Protein AF-A0A349MCW2-F1 (afdb_monomer)

Foldseek 3Di:
DLVVQLVCLCPVQHPPQSVLLLCVLVVNDDQDDDPPDDHDDPVSSVSSNVSVVPDPDDDD

Nearest PDB structures (foldseek):
  2vc6-assembly1_A  TM=9.398E-01  e=5.581E-03  Sinorhizobium meliloti
  2rfg-assembly1_D  TM=9.506E-01  e=9.810E-03  Hahella chejuensis
  2yxg-assembly1_D  TM=8.990E-01  e=1.724E-02  Methanocaldococcus jannaschii DSM 2661
  3qze-assembly2_D  TM=9.151E-01  e=1.836E-02  Pseudomonas aeruginosa
  7kx1-assembly1_D  TM=8.535E-01  e=1.429E-02  Campylobacter jejuni subsp. jejuni NCTC 11168 = ATCC 700819

Mean predicted aligned error: 2.81 Å

Structure (mmCIF, N/CA/C/O backbone):
data_AF-A0A349MCW2-F1
#
_entry.id   AF-A0A349MCW2-F1
#
loop_
_atom_site.group_PDB
_atom_site.id
_atom_site.type_symbol
_atom_site.label_atom_id
_atom_site.label_alt_id
_atom_site.label_comp_id
_atom_site.label_asym_id
_atom_site.label_entity_id
_atom_site.label_seq_id
_atom_site.pdbx_PDB_ins_code
_atom_site.Cartn_x
_atom_site.Cartn_y
_atom_site.Cartn_z
_atom_site.occupancy
_atom_site.B_iso_or_equiv
_atom_site.auth_seq_id
_atom_site.auth_comp_id
_atom_site.auth_asym_id
_atom_site.auth_atom_id
_atom_site.pdbx_PDB_model_num
ATOM 1 N N . ALA A 1 1 ? 13.208 4.221 -11.644 1.00 83.31 1 ALA A N 1
ATOM 2 C CA . ALA A 1 1 ? 12.244 5.294 -11.305 1.00 83.31 1 ALA A CA 1
ATOM 3 C C . ALA A 1 1 ? 11.000 4.743 -10.603 1.00 83.31 1 ALA A C 1
ATOM 5 O O . ALA A 1 1 ? 10.725 5.176 -9.493 1.00 83.31 1 ALA A O 1
ATOM 6 N N . VAL A 1 2 ? 10.313 3.747 -11.184 1.00 90.62 2 VAL A N 1
ATOM 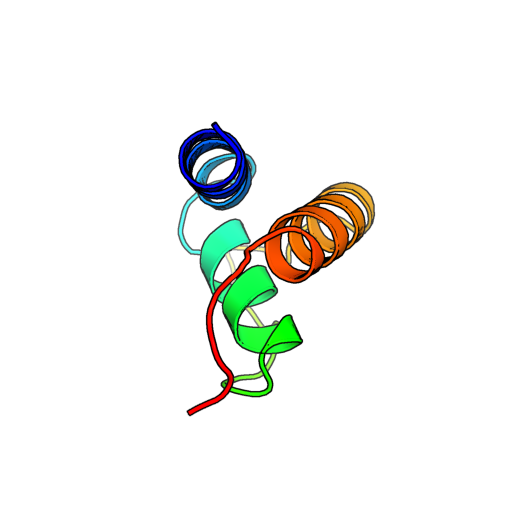7 C CA . VAL A 1 2 ? 9.064 3.164 -10.642 1.00 90.62 2 VAL A CA 1
ATOM 8 C C . VAL A 1 2 ? 9.211 2.621 -9.216 1.00 90.62 2 VAL A C 1
ATOM 10 O O . VAL A 1 2 ? 8.414 2.975 -8.354 1.00 90.62 2 VAL A O 1
ATOM 13 N N . LEU A 1 3 ? 10.274 1.854 -8.928 1.00 93.50 3 LEU A N 1
ATOM 14 C CA . LEU A 1 3 ? 10.521 1.329 -7.577 1.00 93.50 3 LEU A CA 1
ATOM 15 C C . LEU A 1 3 ? 10.592 2.441 -6.519 1.00 93.50 3 LEU A C 1
ATOM 17 O O . LEU A 1 3 ? 10.002 2.312 -5.454 1.00 93.50 3 LEU A O 1
ATOM 21 N N . LYS A 1 4 ? 11.259 3.560 -6.826 1.00 95.75 4 LYS A N 1
ATOM 22 C CA . LYS A 1 4 ? 11.353 4.704 -5.907 1.00 95.75 4 LYS A CA 1
ATOM 23 C C . LYS A 1 4 ? 9.975 5.320 -5.647 1.00 95.75 4 LYS A C 1
ATOM 25 O O . LYS A 1 4 ? 9.670 5.642 -4.505 1.00 95.75 4 LYS A O 1
ATOM 30 N N . SER A 1 5 ? 9.132 5.427 -6.677 1.00 95.50 5 SER A N 1
ATOM 31 C CA . SER A 1 5 ? 7.747 5.890 -6.533 1.00 95.50 5 SER A CA 1
ATOM 32 C C . SER A 1 5 ? 6.921 4.951 -5.654 1.00 95.50 5 SER A C 1
ATOM 34 O O . SER A 1 5 ? 6.236 5.421 -4.750 1.00 95.50 5 SER A O 1
ATOM 36 N N . LEU A 1 6 ? 7.027 3.632 -5.858 1.00 97.00 6 LEU A N 1
ATOM 37 C CA . LEU A 1 6 ? 6.357 2.649 -5.005 1.00 97.00 6 LEU A CA 1
ATOM 38 C C . LEU A 1 6 ? 6.841 2.746 -3.552 1.00 97.00 6 LEU A C 1
ATOM 40 O O . LEU A 1 6 ? 6.019 2.759 -2.639 1.00 97.00 6 LEU A O 1
ATOM 44 N N . MET A 1 7 ? 8.154 2.884 -3.336 1.00 97.00 7 MET A N 1
ATOM 45 C CA . MET A 1 7 ? 8.723 3.093 -2.003 1.00 97.00 7 MET A CA 1
ATOM 46 C C . MET A 1 7 ? 8.133 4.338 -1.335 1.00 97.00 7 MET A C 1
ATOM 48 O O . MET A 1 7 ? 7.741 4.271 -0.179 1.00 97.00 7 MET A O 1
ATOM 52 N N . SER A 1 8 ? 7.997 5.459 -2.046 1.00 97.81 8 SER A N 1
ATOM 53 C CA . SER A 1 8 ? 7.344 6.649 -1.485 1.00 97.81 8 SER A CA 1
ATOM 54 C C . SER A 1 8 ? 5.868 6.410 -1.150 1.00 97.81 8 SER A C 1
ATOM 56 O O . SER A 1 8 ? 5.403 6.862 -0.105 1.00 97.81 8 SER A O 1
ATOM 58 N N . LEU A 1 9 ? 5.134 5.677 -1.993 1.00 98.19 9 LEU A N 1
ATOM 59 C CA . LEU A 1 9 ? 3.722 5.371 -1.754 1.00 98.19 9 LEU A CA 1
ATOM 60 C C . LEU A 1 9 ? 3.512 4.503 -0.506 1.00 98.19 9 LEU A C 1
ATOM 62 O O . LEU A 1 9 ? 2.606 4.788 0.274 1.00 98.19 9 LEU A O 1
ATOM 66 N N . VAL A 1 10 ? 4.348 3.486 -0.264 1.00 98.19 10 VAL A N 1
ATOM 67 C CA . VAL A 1 10 ? 4.155 2.587 0.894 1.00 98.19 10 VAL A CA 1
ATOM 68 C C . VAL A 1 10 ? 4.353 3.274 2.254 1.00 98.19 10 VAL A C 1
ATOM 70 O O . VAL A 1 10 ? 3.902 2.734 3.264 1.00 98.19 10 VAL A O 1
ATOM 73 N N . PHE A 1 11 ? 4.958 4.467 2.290 1.00 97.88 11 PHE A N 1
ATOM 74 C CA . PHE A 1 11 ? 5.109 5.288 3.499 1.00 97.88 11 PHE A CA 1
ATOM 75 C C . PHE A 1 11 ? 4.136 6.478 3.577 1.00 97.88 11 PHE A C 1
ATOM 77 O O . PHE A 1 11 ? 4.146 7.186 4.582 1.00 97.88 11 PHE A O 1
ATOM 84 N N . LEU A 1 12 ? 3.287 6.703 2.563 1.00 98.00 12 LEU A N 1
ATOM 85 C CA . LEU A 1 12 ? 2.475 7.923 2.445 1.00 98.00 12 LEU A CA 1
ATOM 86 C C . LEU A 1 12 ? 1.478 8.120 3.601 1.00 98.00 12 LEU A C 1
ATOM 88 O O . LEU A 1 12 ? 1.273 9.244 4.044 1.00 98.00 12 LEU A O 1
ATOM 92 N N . GLU A 1 13 ? 0.874 7.038 4.095 1.00 97.50 13 GLU A N 1
ATOM 93 C CA . GLU A 1 13 ? -0.128 7.055 5.178 1.00 97.50 13 GLU A CA 1
ATOM 94 C C . GLU A 1 13 ? 0.376 6.350 6.452 1.00 97.50 13 GLU A C 1
ATOM 96 O O . GLU A 1 13 ? -0.401 5.843 7.263 1.00 97.50 13 GLU A O 1
ATOM 101 N N . GLY A 1 14 ? 1.700 6.300 6.625 1.00 94.12 14 GLY A N 1
ATOM 102 C CA . GLY A 1 14 ? 2.352 5.642 7.755 1.00 94.12 14 GLY A CA 1
ATOM 103 C C . GLY A 1 14 ? 2.541 4.130 7.578 1.00 94.12 14 GLY A C 1
ATOM 104 O O . GLY A 1 14 ? 1.893 3.462 6.773 1.00 94.12 14 GLY A O 1
ATOM 105 N N . ASN A 1 15 ? 3.480 3.576 8.342 1.00 96.00 15 ASN A N 1
ATOM 106 C CA . ASN A 1 15 ? 3.763 2.141 8.380 1.00 96.00 15 ASN A CA 1
ATOM 107 C C . ASN A 1 15 ? 2.881 1.474 9.454 1.00 96.00 15 ASN A C 1
ATOM 109 O O . ASN A 1 15 ? 2.815 2.014 10.561 1.00 96.00 15 ASN A O 1
ATOM 113 N N . PRO A 1 16 ? 2.223 0.322 9.197 1.00 97.00 16 PRO A N 1
ATOM 114 C CA . PRO A 1 16 ? 2.255 -0.547 8.013 1.00 97.00 16 PRO A CA 1
ATOM 115 C C . PRO A 1 16 ? 1.148 -0.314 6.977 1.00 97.00 16 PRO A C 1
ATOM 117 O O . PRO A 1 16 ? 0.934 -1.175 6.122 1.00 97.00 16 PRO A O 1
ATOM 120 N N . THR A 1 17 ? 0.455 0.823 7.023 1.00 97.69 17 THR A N 1
ATOM 121 C CA . THR A 1 17 ? -0.707 1.131 6.177 1.00 97.69 17 THR A CA 1
ATOM 122 C C . THR A 1 17 ? -0.454 0.884 4.689 1.00 97.69 17 THR A C 1
ATOM 124 O O . THR A 1 17 ? -1.152 0.078 4.070 1.00 97.69 17 THR A O 1
ATOM 127 N N . GLY A 1 18 ? 0.576 1.516 4.120 1.00 98.00 18 GLY A N 1
ATOM 128 C CA . GLY A 1 18 ? 0.854 1.423 2.685 1.00 98.00 18 GLY A CA 1
ATOM 129 C C . GLY A 1 18 ? 1.405 0.063 2.248 1.00 98.00 18 GLY A C 1
ATOM 130 O O . GLY A 1 18 ? 0.938 -0.505 1.261 1.00 98.00 18 GLY A O 1
ATOM 131 N N . ILE A 1 19 ? 2.360 -0.508 2.993 1.00 98.06 19 ILE A N 1
ATOM 132 C CA . ILE A 1 19 ? 2.947 -1.807 2.623 1.00 98.06 19 ILE A CA 1
ATOM 133 C C . ILE A 1 19 ? 1.929 -2.949 2.718 1.00 98.06 19 ILE A C 1
ATOM 135 O O . ILE A 1 19 ? 1.909 -3.823 1.853 1.00 98.06 19 ILE A O 1
ATOM 139 N N . LYS A 1 20 ? 1.025 -2.932 3.706 1.00 98.19 20 LYS A N 1
ATOM 140 C CA . LYS A 1 20 ? -0.005 -3.969 3.826 1.00 98.19 20 LYS A CA 1
ATOM 141 C C . LYS A 1 20 ? -1.052 -3.876 2.716 1.00 98.19 20 LYS A C 1
ATOM 143 O O . LYS A 1 20 ? -1.499 -4.912 2.232 1.00 98.19 20 LYS A O 1
ATOM 148 N N . ALA A 1 21 ? -1.398 -2.665 2.273 1.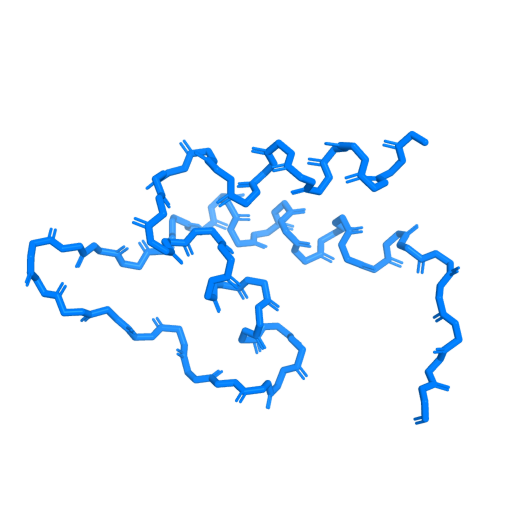00 98.12 21 ALA A N 1
ATOM 149 C CA . ALA A 1 21 ? -2.248 -2.473 1.099 1.00 98.12 21 ALA A CA 1
ATOM 150 C C . ALA A 1 21 ? -1.583 -3.035 -0.171 1.00 98.12 21 ALA A C 1
ATOM 152 O O . ALA A 1 21 ? -2.206 -3.801 -0.904 1.00 98.12 21 ALA A O 1
ATOM 153 N N . ALA A 1 22 ? -0.290 -2.761 -0.378 1.00 97.56 22 ALA A N 1
ATOM 154 C CA . ALA A 1 22 ? 0.477 -3.336 -1.485 1.00 97.56 22 ALA A CA 1
ATOM 155 C C . ALA A 1 22 ? 0.505 -4.877 -1.444 1.00 97.56 22 ALA A C 1
ATOM 157 O O . ALA A 1 22 ? 0.215 -5.531 -2.443 1.00 97.56 22 ALA A O 1
ATOM 158 N N . MET A 1 23 ? 0.783 -5.470 -0.278 1.00 97.69 23 MET A N 1
ATOM 159 C CA . MET A 1 23 ? 0.763 -6.927 -0.090 1.00 97.69 23 MET A CA 1
ATOM 160 C C . MET A 1 23 ? -0.624 -7.535 -0.332 1.00 97.69 23 MET A C 1
ATOM 162 O O . MET A 1 23 ? -0.723 -8.647 -0.849 1.00 97.69 23 MET A O 1
ATOM 166 N N . SER A 1 24 ? -1.691 -6.813 0.016 1.00 97.62 24 SER A N 1
ATOM 167 C CA . SER A 1 24 ? -3.062 -7.250 -0.244 1.00 97.62 24 SER A CA 1
ATOM 168 C C . SER A 1 24 ? -3.386 -7.278 -1.737 1.00 97.62 24 SER A C 1
ATOM 170 O O . SER A 1 24 ? -4.030 -8.226 -2.178 1.00 97.62 24 SER A O 1
ATOM 172 N N . HIS A 1 25 ? -2.909 -6.308 -2.527 1.00 96.25 25 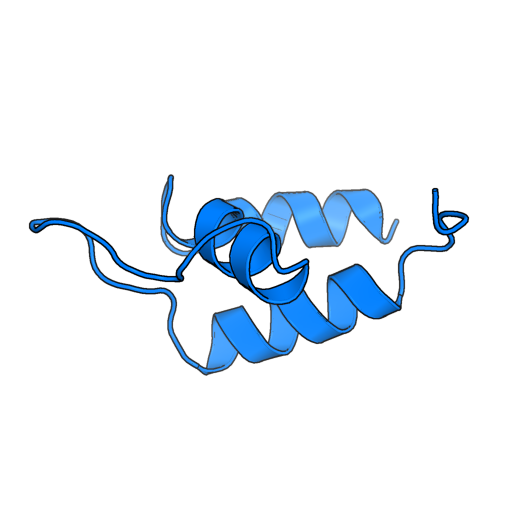HIS A N 1
ATOM 173 C CA . HIS A 1 25 ? -3.044 -6.344 -3.992 1.00 96.25 25 HIS A CA 1
ATOM 174 C C . HIS A 1 25 ? -2.304 -7.527 -4.627 1.00 96.25 25 HIS A C 1
ATOM 176 O O . HIS A 1 25 ? -2.746 -8.051 -5.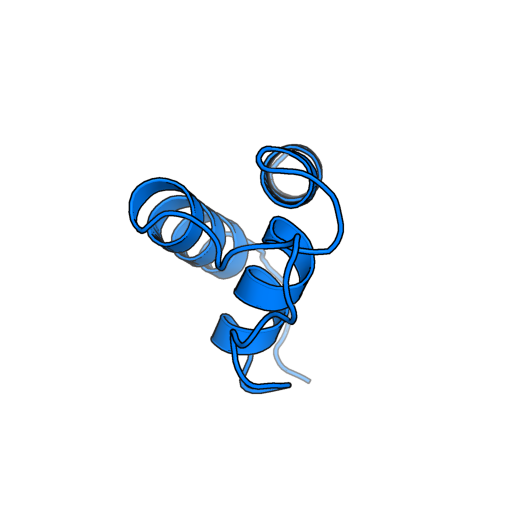643 1.00 96.25 25 HIS A O 1
ATOM 182 N N . LEU A 1 26 ? -1.212 -7.975 -4.004 1.00 94.88 26 LEU A N 1
ATOM 183 C CA . LEU A 1 26 ? -0.461 -9.164 -4.412 1.00 94.88 26 LEU A CA 1
ATOM 184 C C . LEU A 1 26 ? -1.082 -10.482 -3.910 1.00 94.88 26 LEU A C 1
ATOM 186 O O . LEU A 1 26 ? -0.505 -11.544 -4.120 1.00 94.88 26 LEU A O 1
ATOM 190 N N . GLY A 1 27 ? -2.224 -10.436 -3.214 1.00 95.81 27 GLY A N 1
ATOM 191 C CA . GLY A 1 27 ? -2.894 -11.627 -2.683 1.00 95.81 27 GLY A CA 1
ATOM 192 C C . GLY A 1 27 ? -2.190 -12.281 -1.488 1.00 95.81 27 GLY A C 1
ATOM 193 O O . GLY A 1 27 ? -2.520 -13.408 -1.131 1.00 95.81 27 GLY A O 1
ATOM 194 N N . LEU A 1 28 ? -1.233 -11.598 -0.851 1.00 96.88 28 LEU A N 1
ATOM 195 C CA . LEU A 1 28 ? -0.411 -12.171 0.224 1.00 96.88 28 LEU A CA 1
ATOM 196 C C . LEU A 1 28 ? -1.068 -12.079 1.607 1.00 96.88 28 LEU A C 1
ATOM 198 O O . LEU A 1 28 ? -0.765 -12.872 2.497 1.00 96.88 28 LEU A O 1
ATOM 202 N N . CYS A 1 29 ? -1.928 -11.085 1.829 1.00 96.75 29 CYS A N 1
ATOM 203 C CA . CYS A 1 29 ? -2.651 -10.910 3.087 1.00 96.75 29 CYS A CA 1
ATOM 204 C C . CYS A 1 29 ? -3.930 -10.082 2.891 1.00 96.75 29 CYS A C 1
ATOM 206 O O . CYS A 1 29 ? -4.181 -9.551 1.814 1.00 96.75 29 CYS A O 1
ATOM 208 N N . LYS A 1 30 ? -4.746 -9.954 3.944 1.00 95.12 30 LYS A N 1
ATOM 209 C CA . LYS A 1 30 ? -5.891 -9.031 3.962 1.00 95.12 30 LYS A CA 1
ATOM 210 C C . LYS A 1 30 ? -5.445 -7.609 4.309 1.00 95.12 30 LYS A C 1
ATOM 212 O O . LYS A 1 30 ? -4.611 -7.432 5.201 1.00 95.12 30 LYS A O 1
ATOM 217 N N . CYS A 1 31 ? -6.078 -6.595 3.715 1.00 93.81 31 CYS A N 1
ATOM 218 C CA . CYS A 1 31 ? -5.875 -5.176 4.046 1.00 93.81 31 CYS A CA 1
ATOM 219 C C . CYS A 1 31 ? -6.596 -4.743 5.347 1.00 93.81 31 CYS A C 1
ATOM 221 O O . CYS A 1 31 ? -7.317 -3.744 5.389 1.00 93.81 31 CYS A O 1
ATOM 223 N N . GLU A 1 32 ? -6.406 -5.509 6.422 1.00 94.69 32 GLU A N 1
ATOM 224 C CA . GLU A 1 32 ? -7.005 -5.272 7.741 1.00 94.69 32 GLU A CA 1
ATOM 225 C C . GLU A 1 32 ? -5.965 -4.729 8.729 1.00 94.69 32 GLU A C 1
ATOM 227 O O . GLU A 1 32 ? -4.858 -5.272 8.857 1.00 94.69 32 GLU A O 1
ATOM 232 N N . MET A 1 33 ? -6.338 -3.679 9.461 1.00 95.75 33 MET A N 1
ATOM 233 C CA . MET A 1 33 ? -5.514 -3.048 10.493 1.00 95.75 33 MET A CA 1
ATOM 234 C C . MET A 1 33 ? -6.151 -3.186 11.869 1.00 95.75 33 MET A C 1
ATOM 236 O O . MET A 1 33 ? -7.362 -3.354 12.001 1.00 95.75 33 MET A O 1
ATOM 240 N N . ARG A 1 34 ? -5.313 -3.105 12.904 1.00 96.56 34 ARG A N 1
ATOM 241 C CA . ARG A 1 34 ? -5.770 -2.945 14.284 1.00 96.56 34 ARG A CA 1
ATOM 242 C C . ARG A 1 34 ? -5.613 -1.487 14.671 1.00 96.56 34 ARG A C 1
ATOM 244 O O . ARG A 1 34 ? -4.577 -0.888 14.385 1.00 96.56 34 ARG A O 1
ATOM 251 N N . LEU A 1 35 ? -6.611 -0.958 15.368 1.00 96.00 35 LEU A N 1
ATOM 252 C CA . LEU A 1 35 ? -6.526 0.376 15.944 1.00 96.00 35 LEU A CA 1
ATOM 253 C C . LEU A 1 35 ? -5.262 0.503 16.824 1.00 96.00 35 LEU A C 1
ATOM 255 O O . LEU A 1 35 ? -4.868 -0.480 17.459 1.00 96.00 35 LEU A O 1
ATOM 259 N N . PRO A 1 36 ? -4.602 1.676 16.838 1.00 94.81 36 PRO A N 1
ATOM 260 C CA . PRO A 1 36 ? -5.063 2.957 16.283 1.00 94.81 36 PRO A CA 1
ATOM 261 C C . PRO A 1 36 ? -4.850 3.125 14.768 1.00 94.81 36 PRO A C 1
ATOM 263 O O . PRO A 1 36 ? -5.214 4.156 14.213 1.00 94.81 36 PRO A O 1
ATOM 266 N N . LEU A 1 37 ? -4.267 2.134 14.090 1.00 96.31 37 LEU A N 1
ATOM 267 C CA . LEU A 1 37 ? -4.016 2.189 12.653 1.00 96.31 37 LEU A CA 1
ATOM 268 C C . LEU A 1 37 ? -5.295 1.911 11.861 1.00 96.31 37 LEU A C 1
ATOM 270 O O . LEU A 1 37 ? -6.114 1.070 12.239 1.00 96.31 37 LEU A O 1
ATOM 274 N N . VAL A 1 38 ? -5.425 2.587 10.725 1.00 95.31 38 VAL A N 1
ATOM 275 C CA . VAL A 1 38 ? -6.553 2.455 9.799 1.00 95.31 38 VAL A CA 1
ATOM 276 C C . VAL A 1 38 ? -6.065 1.957 8.444 1.00 95.31 38 VAL A C 1
ATOM 278 O O . VAL A 1 38 ? -4.893 2.110 8.101 1.00 95.31 38 VAL A O 1
ATOM 281 N N . SER A 1 39 ? -6.947 1.312 7.684 1.00 96.69 39 SER A N 1
ATOM 282 C CA . SER A 1 39 ? -6.621 0.853 6.332 1.00 96.69 39 SER A CA 1
ATOM 283 C C . SER A 1 39 ? -6.304 2.030 5.409 1.00 96.69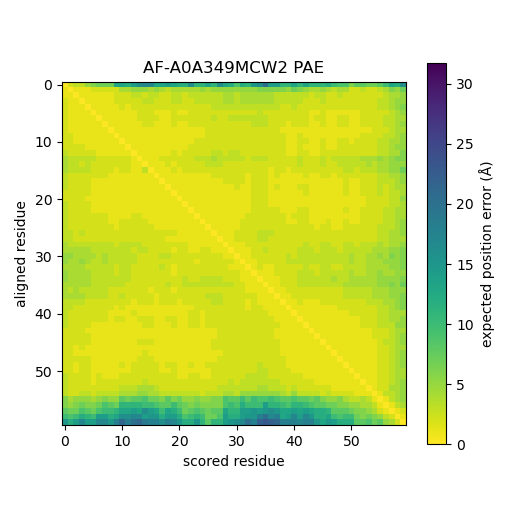 39 SER A C 1
ATOM 285 O O . SER A 1 39 ? -6.829 3.128 5.593 1.00 96.69 39 SER A O 1
ATOM 287 N N . ALA A 1 40 ? -5.466 1.775 4.400 1.00 97.69 40 ALA A N 1
ATOM 288 C CA . ALA A 1 40 ? -5.075 2.784 3.423 1.00 97.69 40 ALA A CA 1
ATOM 289 C C . ALA A 1 40 ? -6.300 3.396 2.736 1.00 97.69 40 ALA A C 1
ATOM 291 O O . ALA A 1 40 ? -7.246 2.676 2.386 1.00 97.69 40 ALA A O 1
ATOM 292 N N . SER A 1 41 ? -6.266 4.704 2.492 1.00 97.94 41 SER A N 1
ATOM 293 C CA . SER A 1 41 ? -7.318 5.389 1.748 1.00 97.94 41 SER A CA 1
ATOM 294 C C . SER A 1 41 ? -7.493 4.775 0.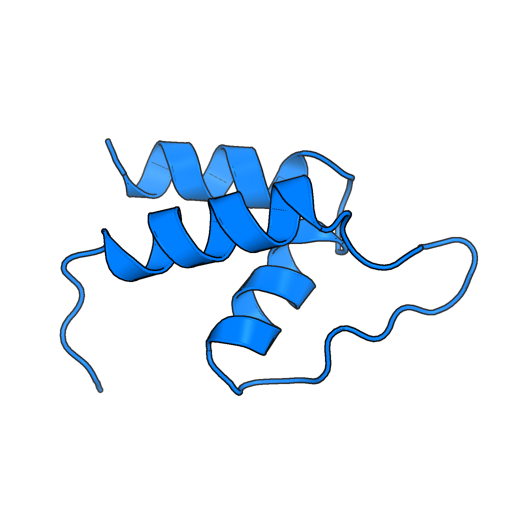357 1.00 97.94 41 SER A C 1
ATOM 296 O O . SER A 1 41 ? -6.546 4.250 -0.239 1.00 97.94 41 SER A O 1
ATOM 298 N N . LYS A 1 42 ? -8.701 4.883 -0.209 1.00 97.94 42 LYS A N 1
ATOM 299 C CA . LYS A 1 42 ? -8.963 4.415 -1.580 1.00 97.94 42 LYS A CA 1
ATOM 300 C C . LYS A 1 42 ? -7.975 5.030 -2.582 1.00 97.94 42 LYS A C 1
ATOM 302 O O . LYS A 1 42 ? -7.470 4.337 -3.455 1.00 97.94 42 LYS A O 1
ATOM 307 N N . ALA A 1 43 ? -7.649 6.312 -2.411 1.00 98.38 43 ALA A N 1
ATOM 308 C CA . ALA A 1 43 ? -6.702 7.013 -3.270 1.00 98.38 43 ALA A CA 1
ATOM 309 C C . ALA A 1 43 ? -5.278 6.433 -3.191 1.00 98.38 43 ALA A C 1
ATOM 311 O O . ALA A 1 43 ? -4.599 6.355 -4.216 1.00 98.38 43 ALA A O 1
ATOM 312 N N . LEU A 1 44 ? -4.808 6.027 -2.004 1.00 98.06 44 LEU A N 1
ATOM 313 C CA . LEU A 1 44 ? -3.514 5.357 -1.867 1.00 98.06 44 LEU A CA 1
ATOM 314 C C . LEU A 1 44 ? -3.556 3.935 -2.443 1.00 98.06 44 LEU A C 1
ATOM 316 O O . LEU A 1 44 ? -2.621 3.554 -3.143 1.00 98.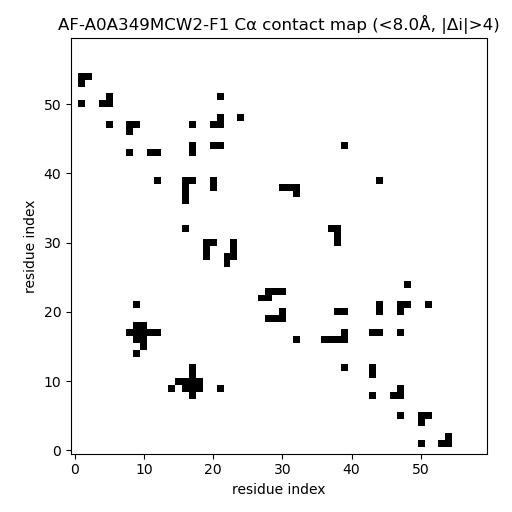06 44 LEU A O 1
ATOM 320 N N . GLN A 1 45 ? -4.636 3.181 -2.220 1.00 98.12 45 GLN A N 1
ATOM 321 C CA . GLN A 1 45 ? -4.807 1.844 -2.808 1.00 98.12 45 GLN A CA 1
ATOM 322 C C . GLN A 1 45 ? -4.745 1.884 -4.344 1.00 98.12 45 GLN A C 1
ATOM 324 O O . GLN A 1 45 ? -3.952 1.161 -4.944 1.00 98.12 45 GLN A O 1
ATOM 329 N N . ASP A 1 46 ? -5.480 2.802 -4.980 1.00 98.25 46 ASP A N 1
ATOM 330 C CA . ASP A 1 46 ? -5.488 2.956 -6.442 1.00 98.25 46 ASP A CA 1
ATOM 331 C C . ASP A 1 46 ? -4.076 3.288 -6.986 1.00 98.25 46 ASP A C 1
ATOM 333 O O . ASP A 1 46 ? -3.628 2.719 -7.987 1.00 98.25 46 ASP A O 1
ATOM 337 N N . LYS A 1 47 ? -3.323 4.161 -6.293 1.00 98.12 47 LYS A N 1
ATOM 338 C CA . LYS A 1 47 ? -1.931 4.500 -6.650 1.00 98.12 47 LYS A CA 1
ATOM 339 C C . LYS A 1 47 ? -0.975 3.322 -6.477 1.00 98.12 47 LYS A C 1
ATOM 341 O O . LYS A 1 47 ? -0.100 3.128 -7.320 1.00 98.12 47 LYS A O 1
ATOM 346 N N . LEU A 1 48 ? -1.113 2.563 -5.389 1.00 97.88 48 LEU A N 1
ATOM 347 C CA . LEU A 1 48 ? -0.292 1.381 -5.125 1.00 97.88 48 LEU A CA 1
ATOM 348 C C . LEU A 1 48 ? -0.524 0.314 -6.192 1.00 97.88 48 LEU A C 1
ATOM 350 O O . LEU A 1 48 ? 0.450 -0.196 -6.738 1.00 97.88 48 LEU A O 1
ATOM 354 N N . TYR A 1 49 ? -1.781 0.032 -6.541 1.00 97.00 49 TYR A N 1
ATOM 355 C CA . TYR A 1 49 ? -2.120 -0.919 -7.597 1.00 97.00 49 TYR A CA 1
ATOM 356 C C . TYR A 1 49 ? -1.475 -0.539 -8.937 1.00 97.00 49 TYR A C 1
ATOM 358 O O . TYR A 1 49 ? -0.775 -1.354 -9.537 1.00 97.00 49 TYR A O 1
ATOM 366 N N . ALA A 1 50 ? -1.627 0.719 -9.365 1.00 96.62 50 ALA A N 1
ATOM 367 C CA . ALA A 1 50 ? -1.018 1.208 -10.601 1.00 96.62 50 ALA A CA 1
ATOM 368 C C . ALA A 1 50 ? 0.521 1.139 -10.570 1.00 96.62 50 ALA A C 1
ATOM 370 O O . ALA A 1 50 ? 1.145 0.737 -11.551 1.00 96.62 50 ALA A O 1
ATOM 371 N N . ALA A 1 51 ? 1.146 1.497 -9.442 1.00 96.50 51 ALA A N 1
ATOM 372 C CA . ALA A 1 51 ? 2.599 1.448 -9.291 1.00 96.50 51 ALA A CA 1
ATOM 373 C C . ALA A 1 51 ? 3.147 0.014 -9.304 1.00 96.50 51 ALA A C 1
ATOM 375 O O . ALA A 1 51 ? 4.211 -0.212 -9.874 1.00 96.50 51 ALA A O 1
ATOM 376 N N . ILE A 1 52 ? 2.428 -0.940 -8.703 1.00 95.56 52 ILE A N 1
ATOM 377 C CA . ILE A 1 52 ? 2.774 -2.367 -8.730 1.00 95.56 52 ILE A CA 1
ATOM 378 C C . ILE A 1 52 ? 2.646 -2.914 -10.153 1.00 95.56 52 ILE A C 1
ATOM 380 O O . ILE A 1 52 ? 3.569 -3.566 -10.626 1.00 95.56 52 ILE A O 1
ATOM 384 N N . ALA A 1 53 ? 1.551 -2.610 -10.856 1.00 94.00 53 ALA A N 1
ATOM 385 C CA . ALA A 1 53 ? 1.337 -3.058 -12.234 1.00 94.00 53 ALA A CA 1
ATOM 386 C C . ALA A 1 53 ? 2.386 -2.506 -13.219 1.00 94.00 53 ALA A C 1
ATOM 388 O O . ALA A 1 53 ? 2.679 -3.139 -14.227 1.00 94.00 53 ALA A O 1
ATOM 389 N N . ALA A 1 54 ? 2.964 -1.338 -12.926 1.00 94.56 54 ALA A N 1
ATOM 390 C CA . ALA A 1 54 ? 4.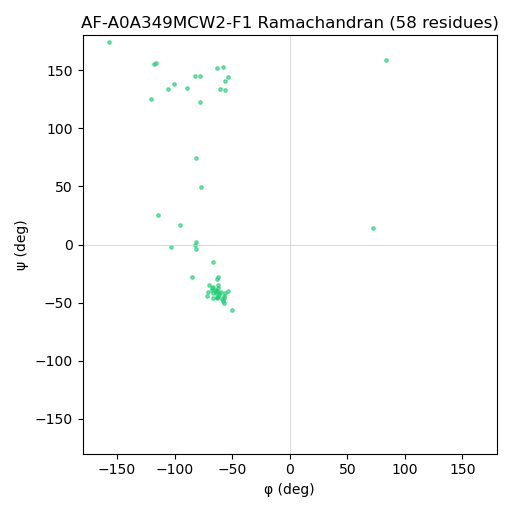032 -0.731 -13.718 1.00 94.56 54 ALA A CA 1
ATOM 391 C C . ALA A 1 54 ? 5.437 -1.295 -13.421 1.00 94.56 54 ALA A C 1
ATOM 393 O O . ALA A 1 54 ? 6.410 -0.858 -14.043 1.00 94.56 54 ALA A O 1
ATOM 394 N N . LEU A 1 55 ? 5.583 -2.205 -12.450 1.00 92.44 55 LEU A N 1
ATOM 395 C CA . LEU A 1 55 ? 6.852 -2.882 -12.203 1.00 92.44 55 LEU A CA 1
ATOM 396 C C . LEU A 1 55 ? 7.068 -3.982 -13.243 1.00 92.44 55 LEU A C 1
ATOM 398 O O . LEU A 1 55 ? 6.286 -4.920 -13.341 1.00 92.44 55 LEU A O 1
ATOM 402 N N . ASP A 1 56 ? 8.185 -3.897 -13.960 1.00 87.88 56 ASP A N 1
ATOM 403 C CA . ASP A 1 56 ? 8.653 -4.960 -14.847 1.00 87.88 56 ASP A CA 1
ATOM 404 C C . ASP A 1 56 ? 9.382 -6.035 -14.028 1.00 87.88 56 ASP A C 1
ATOM 406 O O . ASP A 1 56 ? 10.611 -6.068 -13.940 1.00 87.88 56 ASP A O 1
ATOM 410 N N . VAL A 1 57 ? 8.607 -6.844 -13.304 1.00 83.81 57 VAL A N 1
ATOM 411 C CA . VAL A 1 57 ? 9.117 -7.967 -12.513 1.00 83.81 57 VAL A CA 1
ATOM 412 C C . VAL A 1 57 ? 8.463 -9.243 -13.033 1.00 83.81 57 VAL A C 1
ATOM 414 O O . VAL A 1 57 ? 7.232 -9.310 -13.068 1.00 83.81 57 VAL A O 1
ATOM 417 N N . PRO A 1 58 ? 9.245 -10.266 -13.420 1.00 78.44 58 PRO A N 1
ATOM 418 C CA . PRO A 1 58 ? 8.675 -11.531 -13.853 1.00 78.44 58 PRO A CA 1
ATOM 419 C C . PRO A 1 58 ? 7.854 -12.141 -12.716 1.00 78.44 58 PRO A C 1
ATOM 421 O O . PRO A 1 58 ? 8.303 -12.186 -11.566 1.00 78.44 58 PRO A O 1
ATOM 424 N N . ALA A 1 59 ? 6.648 -12.611 -13.045 1.00 71.69 59 ALA A N 1
ATOM 425 C CA . ALA A 1 59 ? 5.878 -13.436 -12.127 1.00 71.69 59 ALA A CA 1
ATOM 426 C C . ALA A 1 59 ? 6.727 -14.656 -11.743 1.00 71.69 59 ALA A C 1
ATOM 428 O O . ALA A 1 59 ? 7.371 -15.264 -12.602 1.00 71.69 59 ALA A O 1
ATOM 429 N N . LYS A 1 60 ? 6.777 -14.945 -10.443 1.00 59.34 60 LYS A N 1
ATOM 430 C CA . LYS A 1 60 ? 7.478 -16.114 -9.912 1.00 59.34 60 LYS A CA 1
ATOM 431 C C . LYS A 1 60 ? 6.686 -17.386 -10.161 1.00 59.34 60 LYS A C 1
ATOM 433 O O . LYS A 1 60 ? 5.441 -17.314 -10.057 1.00 59.34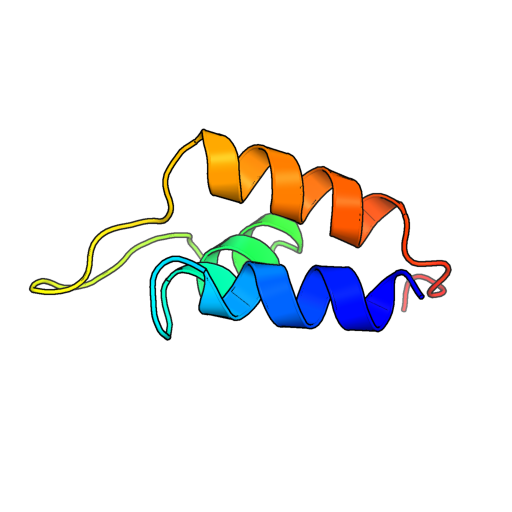 60 LYS A O 1
#

Sequence (60 aa):
AVLKSLMSLVFLEGNPTGIKAAMSHLGLCKCEMRLPLVSASKALQDKLYAAIAALDVPAK

Radius of gyration: 11.25 Å; Cα contacts (8 Å, |Δi|>4): 59; chains: 1; bounding box: 21×24×31 Å

Secondary structure (DSSP, 8-state):
-HHHHHHHHHTTT-TTHHHHHHHHHTTSS-----TT--PPPHHHHHHHHHHHHT------

pLDDT: mean 94.6, std 6.67, range [59.34, 98.38]

Solvent-accessible surface area (backbone atoms only — not comparable to full-atom values): 3643 Å² total; per-residue (Å²): 112,63,67,60,53,43,57,54,52,28,51,69,76,39,84,63,25,24,50,40,40,48,38,27,76,72,70,75,48,74,64,74,61,61,81,96,50,61,59,58,52,71,72,54,48,56,51,43,53,54,44,57,72,68,50,95,64,82,85,129